Protein AF-A0A090DDL9-F1 (afdb_monomer_lite)

Radius of gyration: 13.89 Å; chains: 1; bounding box: 37×19×40 Å

Structure (mmCIF, N/CA/C/O backbone):
data_AF-A0A090DDL9-F1
#
_entry.id   AF-A0A090DDL9-F1
#
loop_
_atom_site.group_PDB
_atom_site.id
_atom_site.type_symbol
_atom_site.label_atom_id
_atom_site.label_alt_id
_atom_site.label_comp_id
_atom_site.label_asym_id
_atom_site.label_entity_id
_atom_site.label_seq_id
_atom_site.pdbx_PDB_ins_code
_atom_site.Cartn_x
_atom_site.Cartn_y
_atom_site.Cartn_z
_atom_site.occupancy
_atom_site.B_iso_or_equiv
_atom_site.auth_seq_id
_atom_site.auth_comp_id
_atom_site.auth_asym_id
_atom_site.auth_atom_id
_atom_site.pdbx_PDB_model_num
ATOM 1 N N . MET A 1 1 ? 3.189 -8.852 1.609 1.00 76.62 1 MET A N 1
ATOM 2 C CA . MET A 1 1 ? 3.430 -8.095 0.358 1.00 76.62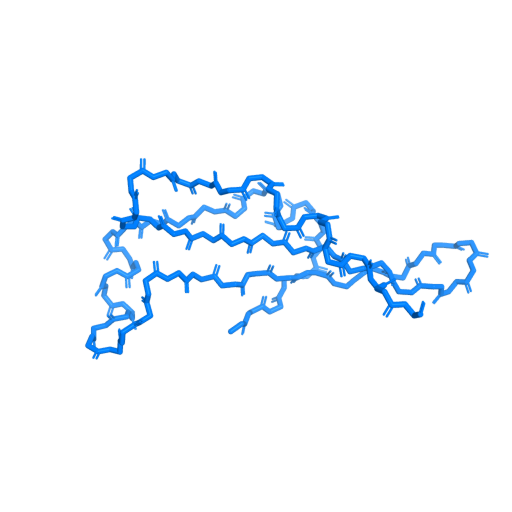 1 MET A CA 1
ATOM 3 C C . MET A 1 1 ? 2.456 -8.566 -0.711 1.00 76.62 1 MET A C 1
ATOM 5 O O . MET A 1 1 ? 2.152 -9.752 -0.720 1.00 76.62 1 MET A O 1
ATOM 9 N N . ILE A 1 2 ? 1.940 -7.663 -1.548 1.00 85.50 2 ILE A N 1
ATOM 10 C CA . ILE A 1 2 ? 0.888 -7.949 -2.539 1.00 85.50 2 ILE A CA 1
ATOM 11 C C . ILE A 1 2 ? 1.281 -7.334 -3.887 1.00 85.50 2 ILE A C 1
ATOM 13 O O . ILE A 1 2 ? 1.574 -6.140 -3.953 1.00 85.50 2 ILE A O 1
ATOM 17 N N . GLU A 1 3 ? 1.268 -8.143 -4.948 1.00 88.81 3 GLU A N 1
ATOM 18 C CA . GLU A 1 3 ? 1.488 -7.669 -6.318 1.00 88.81 3 GLU A CA 1
ATOM 19 C C . GLU A 1 3 ? 0.204 -7.078 -6.903 1.00 88.81 3 GLU A C 1
ATOM 21 O O . GLU A 1 3 ? -0.871 -7.669 -6.802 1.00 88.81 3 GLU A O 1
ATOM 26 N N . ILE A 1 4 ? 0.332 -5.919 -7.536 1.00 89.25 4 ILE A N 1
ATOM 27 C CA . ILE A 1 4 ? -0.724 -5.200 -8.234 1.00 89.25 4 ILE A CA 1
ATOM 28 C C . ILE A 1 4 ? -0.388 -5.182 -9.723 1.00 89.25 4 ILE A C 1
ATOM 30 O O . ILE A 1 4 ? 0.765 -4.986 -10.103 1.00 89.25 4 ILE A O 1
ATOM 34 N N . ALA A 1 5 ? -1.415 -5.383 -10.549 1.00 87.19 5 ALA A N 1
ATOM 35 C CA . ALA A 1 5 ? -1.275 -5.610 -11.984 1.00 87.19 5 ALA A CA 1
ATOM 36 C C . ALA A 1 5 ? -0.556 -4.476 -12.733 1.00 87.19 5 ALA A C 1
ATOM 38 O O . ALA A 1 5 ? 0.196 -4.744 -13.665 1.00 87.19 5 ALA A O 1
ATOM 39 N N . ASP A 1 6 ? -0.798 -3.222 -12.347 1.00 86.44 6 ASP A N 1
ATOM 40 C CA . ASP A 1 6 ? -0.265 -2.060 -13.050 1.00 86.44 6 ASP A CA 1
ATOM 41 C C . ASP A 1 6 ? -0.119 -0.828 -12.139 1.00 86.44 6 ASP A C 1
ATOM 43 O O . ASP A 1 6 ? -0.694 -0.736 -11.046 1.00 86.44 6 ASP A O 1
ATOM 47 N N . ARG A 1 7 ? 0.657 0.157 -12.612 1.00 85.06 7 ARG A N 1
ATOM 48 C CA . ARG A 1 7 ? 0.958 1.384 -11.857 1.00 85.0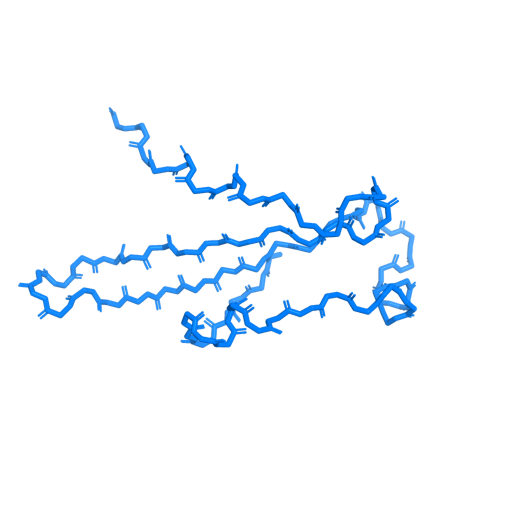6 7 ARG A CA 1
ATOM 49 C C . ARG A 1 7 ? -0.290 2.225 -11.575 1.00 85.06 7 ARG A C 1
ATOM 51 O O . ARG A 1 7 ? -0.347 2.898 -10.549 1.00 85.06 7 ARG A O 1
ATOM 58 N N . HIS A 1 8 ? -1.298 2.193 -12.446 1.00 87.06 8 HIS A N 1
ATOM 59 C CA . HIS A 1 8 ? -2.526 2.965 -12.268 1.00 87.06 8 HIS A CA 1
ATOM 60 C C . HIS A 1 8 ? -3.441 2.334 -11.207 1.00 87.06 8 HIS A C 1
ATOM 62 O O . HIS A 1 8 ? -4.049 3.043 -10.399 1.00 87.06 8 HIS A O 1
ATOM 68 N N . ALA A 1 9 ? -3.494 1.003 -11.137 1.00 88.06 9 ALA A N 1
ATOM 69 C CA . ALA A 1 9 ? -4.117 0.279 -10.037 1.00 88.06 9 ALA A CA 1
ATOM 70 C C . ALA A 1 9 ? -3.386 0.543 -8.709 1.00 88.06 9 ALA A C 1
ATOM 72 O O . ALA A 1 9 ? -4.039 0.847 -7.709 1.00 88.06 9 ALA A O 1
ATOM 73 N N . LEU A 1 10 ? -2.047 0.535 -8.708 1.00 87.44 10 LEU A N 1
ATOM 74 C CA . LEU A 1 10 ? -1.242 0.851 -7.523 1.00 87.44 10 LEU A CA 1
ATOM 75 C C . LEU A 1 10 ? -1.461 2.296 -7.038 1.00 87.44 10 LEU A C 1
ATOM 77 O O . LEU A 1 10 ? -1.572 2.527 -5.834 1.00 87.44 10 LEU A O 1
ATOM 81 N N . ALA A 1 11 ? -1.572 3.264 -7.951 1.00 86.00 11 ALA A N 1
ATOM 82 C CA . ALA A 1 11 ? -1.812 4.672 -7.625 1.00 86.00 11 ALA A CA 1
ATOM 83 C C . ALA A 1 11 ? -3.197 4.916 -7.001 1.00 86.00 11 ALA A C 1
ATOM 85 O O . ALA A 1 11 ? -3.348 5.762 -6.122 1.00 86.00 11 ALA A O 1
ATOM 86 N N . ARG A 1 12 ? -4.217 4.158 -7.421 1.00 88.19 12 ARG A N 1
ATOM 87 C CA . ARG A 1 12 ? -5.587 4.282 -6.893 1.00 88.19 12 ARG A CA 1
ATOM 88 C C . ARG A 1 12 ? -5.858 3.424 -5.660 1.00 88.19 12 ARG A C 1
ATOM 90 O O . ARG A 1 12 ? -6.911 3.588 -5.045 1.00 88.19 12 ARG A O 1
ATOM 97 N N . ALA A 1 13 ? -4.945 2.522 -5.301 1.00 85.62 13 ALA A N 1
ATOM 98 C CA . ALA A 1 13 ? -5.089 1.675 -4.127 1.00 85.62 13 ALA A CA 1
ATOM 99 C C . ALA A 1 13 ? -5.204 2.524 -2.851 1.00 85.62 13 ALA A C 1
ATOM 101 O O . ALA A 1 13 ? -4.408 3.441 -2.625 1.00 85.62 13 ALA A O 1
ATOM 102 N N . LYS A 1 14 ? -6.203 2.201 -2.024 1.00 82.75 14 LYS A N 1
ATOM 103 C CA . LYS A 1 14 ? -6.470 2.829 -0.727 1.00 82.75 14 LYS A CA 1
ATOM 104 C C . LYS A 1 14 ? -6.749 1.752 0.311 1.00 82.75 14 LYS A C 1
ATOM 106 O O . LYS A 1 14 ? -7.513 0.824 0.045 1.00 82.75 14 LYS A O 1
ATOM 111 N N . ALA A 1 15 ? -6.158 1.897 1.491 1.00 80.25 15 ALA A N 1
ATOM 112 C CA . ALA A 1 15 ? -6.464 1.045 2.628 1.00 80.25 15 ALA A CA 1
ATOM 113 C C . ALA A 1 15 ? -7.721 1.576 3.325 1.00 80.25 15 ALA A C 1
ATOM 115 O O . ALA A 1 15 ? -7.742 2.704 3.809 1.00 80.25 15 ALA A O 1
ATOM 116 N N . GLY A 1 16 ? -8.781 0.770 3.362 1.00 80.44 16 GLY A N 1
ATOM 117 C CA . GLY A 1 16 ? -9.921 1.041 4.230 1.00 80.44 16 GLY A CA 1
ATOM 118 C C . GLY A 1 16 ? -9.630 0.489 5.618 1.00 80.44 16 GLY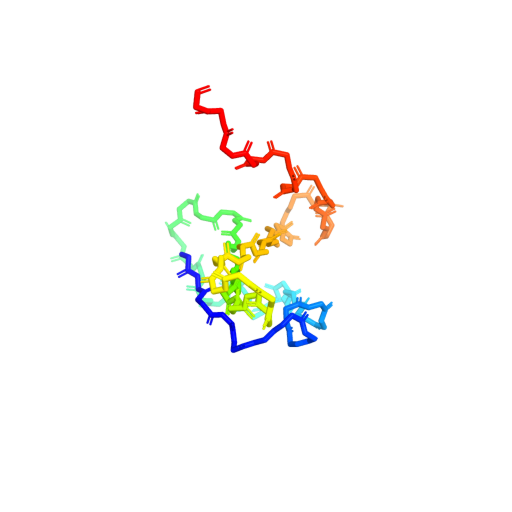 A C 1
ATOM 119 O O . GLY A 1 16 ? -9.604 -0.727 5.772 1.00 80.44 16 GLY A O 1
ATOM 120 N N . GLU A 1 17 ? -9.437 1.353 6.612 1.00 74.94 17 GLU A N 1
ATOM 121 C CA . GLU A 1 17 ? -9.049 0.977 7.982 1.00 74.94 17 GLU A CA 1
ATOM 122 C C . GLU A 1 17 ? -9.901 -0.171 8.552 1.00 74.94 17 GLU A C 1
ATOM 124 O O . GLU A 1 17 ? -9.369 -1.194 8.971 1.00 74.94 17 GLU A O 1
ATOM 129 N N . ALA A 1 18 ? -11.231 -0.079 8.443 1.00 79.31 18 ALA A N 1
ATOM 130 C CA . ALA A 1 18 ? -12.145 -1.121 8.918 1.00 79.31 18 ALA A CA 1
ATOM 131 C C . ALA A 1 18 ? -12.024 -2.457 8.158 1.00 79.31 18 ALA A C 1
ATOM 133 O O . ALA A 1 18 ? -12.298 -3.518 8.719 1.00 79.31 18 ALA A O 1
ATOM 134 N N . ALA A 1 19 ? -11.651 -2.425 6.876 1.00 81.31 19 ALA A N 1
ATOM 135 C CA . ALA A 1 19 ? -11.405 -3.636 6.097 1.00 81.31 19 ALA A CA 1
ATOM 136 C C . ALA A 1 19 ? -10.052 -4.251 6.471 1.00 81.31 19 ALA A C 1
ATOM 138 O O . ALA A 1 19 ? -9.962 -5.461 6.659 1.00 81.31 19 ALA A O 1
ATOM 139 N N . VAL A 1 20 ? -9.027 -3.415 6.648 1.00 76.69 20 VAL A N 1
ATOM 140 C CA . VAL A 1 20 ? -7.694 -3.852 7.069 1.00 76.69 20 VAL A CA 1
ATOM 141 C C . VAL A 1 20 ? -7.738 -4.449 8.476 1.00 76.69 20 VAL A C 1
ATOM 143 O O . VAL A 1 20 ? -7.231 -5.548 8.666 1.00 76.69 20 VAL A O 1
ATOM 146 N N . ALA A 1 21 ? -8.444 -3.827 9.423 1.00 77.75 21 ALA A N 1
ATOM 147 C CA . ALA A 1 21 ? -8.607 -4.333 10.790 1.00 77.75 21 ALA A CA 1
ATOM 148 C C . ALA A 1 21 ? -9.299 -5.708 10.858 1.00 77.75 21 ALA A C 1
ATOM 150 O O . ALA A 1 21 ? -9.041 -6.494 11.765 1.00 77.75 21 ALA A O 1
ATOM 151 N N . LYS A 1 22 ? -10.169 -6.028 9.888 1.00 79.81 22 LYS A N 1
ATOM 152 C CA . LYS A 1 22 ? -10.804 -7.354 9.778 1.00 79.81 22 LYS A CA 1
ATOM 153 C C . LYS A 1 22 ? -9.878 -8.423 9.200 1.00 79.81 22 LYS A C 1
ATOM 155 O O . LYS A 1 22 ? -10.087 -9.599 9.481 1.00 79.81 22 LYS A O 1
ATOM 160 N N . ILE A 1 23 ? -8.921 -8.028 8.358 1.00 76.75 23 ILE A N 1
ATOM 161 C CA . ILE A 1 23 ? -8.016 -8.933 7.629 1.00 76.75 23 ILE A CA 1
ATOM 162 C C . ILE A 1 23 ? -6.699 -9.140 8.383 1.00 76.75 23 ILE A C 1
ATOM 164 O O . ILE A 1 23 ? -6.115 -10.215 8.290 1.00 76.75 23 ILE A O 1
ATOM 168 N N . LEU A 1 24 ? -6.269 -8.150 9.169 1.00 72.62 24 LEU A N 1
ATOM 169 C CA . LEU A 1 24 ? -5.086 -8.203 10.029 1.00 72.62 24 LEU A CA 1
ATOM 170 C C . LEU A 1 24 ? -5.434 -8.354 11.530 1.00 72.62 24 LEU A C 1
ATOM 172 O O . LEU A 1 24 ? -4.900 -7.606 12.349 1.00 72.62 24 LEU A O 1
ATOM 176 N N . PRO A 1 25 ? -6.323 -9.277 11.960 1.00 57.62 25 PRO A N 1
ATOM 177 C CA . PRO A 1 25 ? -6.571 -9.470 13.377 1.00 57.62 25 PRO A CA 1
ATOM 178 C C . PRO A 1 25 ? -5.414 -10.268 13.997 1.00 57.62 25 PRO A C 1
ATOM 180 O O . PRO A 1 25 ? -5.346 -11.489 13.878 1.00 57.62 25 PRO A O 1
ATOM 183 N N . GLY A 1 26 ? -4.514 -9.577 14.694 1.00 60.09 26 GLY A N 1
ATOM 184 C CA . GLY A 1 26 ? -3.601 -10.189 15.668 1.00 60.09 26 GLY A CA 1
ATOM 185 C C . GLY A 1 26 ? -2.185 -10.521 15.192 1.00 60.09 26 GLY A C 1
ATOM 186 O O . GLY A 1 26 ? -1.347 -10.846 16.033 1.00 60.09 26 GLY A O 1
ATOM 187 N N . ASP A 1 27 ? -1.876 -10.390 13.904 1.00 56.00 27 ASP A N 1
ATOM 188 C CA . ASP A 1 27 ? -0.482 -10.317 13.462 1.00 56.00 27 ASP A CA 1
ATOM 189 C C . ASP A 1 27 ? -0.020 -8.869 13.672 1.00 56.00 27 ASP A C 1
ATOM 191 O O . ASP A 1 27 ? -0.793 -7.952 13.407 1.00 56.00 27 ASP A O 1
ATOM 195 N N . ARG A 1 28 ? 1.197 -8.626 14.170 1.00 60.75 28 ARG A N 1
ATOM 196 C CA . ARG A 1 28 ? 1.755 -7.272 14.420 1.00 60.75 28 ARG A CA 1
ATOM 197 C C . ARG A 1 28 ? 2.048 -6.503 13.115 1.00 60.75 28 ARG A C 1
ATOM 199 O O . ARG A 1 28 ? 3.079 -5.853 12.977 1.00 60.75 28 ARG A O 1
ATOM 206 N N . ALA A 1 29 ? 1.216 -6.707 12.104 1.00 65.12 29 ALA A N 1
ATOM 207 C CA . ALA A 1 29 ? 1.308 -6.115 10.796 1.00 65.12 29 ALA A CA 1
ATOM 208 C C . ALA A 1 29 ? 0.489 -4.825 10.800 1.00 65.12 29 ALA A C 1
ATOM 210 O O . ALA A 1 29 ? -0.724 -4.837 10.605 1.00 65.12 29 ALA A O 1
ATOM 211 N N . ASP A 1 30 ? 1.176 -3.708 10.998 1.00 72.50 30 ASP A N 1
ATOM 212 C CA . ASP A 1 30 ? 0.565 -2.376 11.015 1.00 72.50 30 ASP A CA 1
ATOM 213 C C . ASP A 1 30 ? 0.517 -1.726 9.616 1.00 72.50 30 ASP A C 1
ATOM 215 O O . ASP A 1 30 ? -0.076 -0.662 9.425 1.00 72.50 30 ASP A O 1
ATOM 219 N N . ALA A 1 31 ? 1.095 -2.387 8.602 1.00 77.94 31 ALA A N 1
ATOM 220 C CA . ALA A 1 31 ? 1.181 -1.870 7.241 1.00 77.94 31 ALA A CA 1
ATOM 221 C C . ALA A 1 31 ? 1.024 -2.941 6.149 1.00 77.94 31 ALA A C 1
ATOM 223 O O . ALA A 1 31 ? 1.417 -4.100 6.289 1.00 77.94 31 ALA A O 1
ATOM 224 N N . ILE A 1 32 ? 0.496 -2.516 5.001 1.00 84.44 32 ILE A N 1
ATOM 225 C CA . ILE A 1 32 ? 0.351 -3.320 3.788 1.00 84.44 32 ILE A CA 1
ATOM 226 C C . ILE A 1 32 ? 1.352 -2.831 2.744 1.00 84.44 32 ILE A C 1
ATOM 228 O O . ILE A 1 32 ? 1.309 -1.679 2.316 1.00 84.44 32 ILE A O 1
ATOM 232 N N . TYR A 1 33 ? 2.217 -3.736 2.288 1.00 85.62 33 TYR A N 1
ATOM 233 C CA . TYR A 1 33 ? 3.175 -3.470 1.217 1.00 85.62 33 TYR A CA 1
ATOM 234 C C . TYR A 1 33 ? 2.609 -3.896 -0.143 1.00 85.62 33 TYR A C 1
ATOM 236 O O . TYR A 1 33 ? 2.440 -5.097 -0.391 1.00 85.62 33 TYR A O 1
ATOM 244 N N . LEU A 1 34 ? 2.324 -2.924 -1.011 1.00 89.25 34 LEU A N 1
ATOM 245 C CA . LEU A 1 34 ? 1.854 -3.119 -2.382 1.00 89.25 34 LEU A CA 1
ATOM 246 C C . LEU A 1 34 ? 2.990 -2.842 -3.364 1.00 89.25 34 LEU A C 1
ATOM 248 O O . LEU A 1 34 ? 3.701 -1.852 -3.213 1.00 89.25 34 LEU A O 1
ATOM 252 N N . TYR A 1 35 ? 3.131 -3.665 -4.397 1.00 89.75 35 TYR A N 1
ATOM 253 C CA . TYR A 1 35 ? 4.113 -3.432 -5.452 1.00 89.75 35 TYR A CA 1
ATOM 254 C C . TYR A 1 35 ? 3.564 -3.765 -6.835 1.00 89.75 35 TYR A C 1
ATOM 256 O O . TYR A 1 35 ? 2.645 -4.561 -6.970 1.00 89.75 35 TYR A O 1
ATOM 264 N N . CYS A 1 36 ? 4.139 -3.163 -7.867 1.00 90.75 36 CYS A N 1
ATOM 265 C CA . CYS A 1 36 ? 3.853 -3.427 -9.269 1.00 90.75 36 CYS A CA 1
ATOM 266 C C . CYS A 1 36 ? 5.176 -3.606 -10.010 1.00 90.75 36 CYS A C 1
ATOM 268 O O . CYS A 1 36 ? 6.120 -2.840 -9.796 1.00 90.75 36 CYS A O 1
ATOM 270 N N . ARG A 1 37 ? 5.216 -4.585 -10.916 1.00 88.75 37 ARG A N 1
ATOM 271 C CA . ARG A 1 37 ? 6.314 -4.781 -11.863 1.00 88.75 37 ARG A CA 1
ATOM 272 C C . ARG A 1 37 ? 5.848 -4.360 -13.244 1.00 88.75 37 ARG A C 1
ATOM 274 O O . ARG A 1 37 ? 4.832 -4.848 -13.722 1.00 88.75 37 ARG A O 1
ATOM 281 N N . SER A 1 38 ? 6.583 -3.458 -13.874 1.00 80.75 38 SER A N 1
ATOM 282 C CA . SER A 1 38 ? 6.348 -3.070 -15.262 1.00 80.75 38 SER A CA 1
ATOM 283 C C . SER A 1 38 ? 7.614 -3.345 -16.047 1.00 80.75 38 SER A C 1
ATOM 285 O O . SER A 1 38 ? 8.697 -2.985 -15.602 1.00 80.75 38 SER A O 1
ATOM 287 N N . LEU A 1 39 ? 7.491 -3.973 -17.210 1.00 78.06 39 LEU A N 1
ATOM 288 C CA . LEU A 1 39 ? 8.609 -4.036 -18.144 1.00 78.06 39 LEU A CA 1
ATOM 289 C C . LEU A 1 39 ? 8.730 -2.669 -18.819 1.00 78.06 39 LEU A C 1
ATOM 291 O O . LEU A 1 39 ? 7.741 -2.136 -19.321 1.00 78.06 39 LEU A O 1
ATOM 295 N N . GLY A 1 40 ? 9.924 -2.094 -18.776 1.00 68.81 40 GLY A N 1
ATOM 296 C CA . GLY A 1 40 ? 10.271 -0.882 -19.492 1.00 68.81 40 GLY A CA 1
ATOM 297 C C . GLY A 1 40 ? 10.299 -1.175 -20.986 1.00 68.81 40 GLY A C 1
ATOM 298 O O . GLY A 1 40 ? 11.007 -2.075 -21.440 1.00 68.81 40 GLY A O 1
ATOM 299 N N . GLU A 1 41 ? 9.532 -0.404 -21.752 1.00 67.00 41 GLU A N 1
ATOM 300 C CA . GLU A 1 41 ? 9.299 -0.639 -23.184 1.00 67.00 41 GLU A CA 1
ATOM 301 C C . GLU A 1 41 ? 10.580 -0.570 -24.034 1.00 67.00 41 GLU A C 1
ATOM 303 O O . GLU A 1 41 ? 10.609 -1.095 -25.143 1.00 67.00 41 GLU A O 1
ATOM 308 N N . HIS A 1 42 ? 11.638 0.077 -23.533 1.00 65.44 42 HIS A N 1
ATOM 309 C CA . HIS A 1 42 ? 12.838 0.394 -24.317 1.00 65.44 42 HIS A CA 1
ATOM 310 C C . HIS A 1 42 ? 14.028 -0.554 -24.102 1.00 65.44 42 HIS A C 1
ATOM 312 O O . HIS A 1 42 ? 14.845 -0.693 -25.006 1.00 65.44 42 HIS A O 1
ATOM 318 N N . ASP A 1 43 ? 14.146 -1.192 -22.936 1.00 75.12 43 ASP A N 1
ATOM 319 C CA . ASP A 1 43 ? 15.321 -2.008 -22.565 1.00 75.12 43 ASP A CA 1
ATOM 320 C C . ASP A 1 43 ? 14.934 -3.388 -22.001 1.00 75.12 43 ASP A C 1
ATOM 322 O O . ASP A 1 43 ? 15.778 -4.252 -21.794 1.00 75.12 43 ASP A O 1
ATOM 326 N N . GLY A 1 44 ? 13.643 -3.635 -21.743 1.00 70.50 44 GLY A N 1
ATOM 327 C CA . GLY A 1 44 ? 13.214 -4.833 -21.017 1.00 70.50 44 GLY A CA 1
ATOM 328 C C . GLY A 1 44 ? 13.580 -4.807 -19.527 1.00 70.50 44 GLY A C 1
ATOM 329 O O . GLY A 1 44 ? 13.300 -5.777 -18.820 1.00 70.50 44 GLY A O 1
ATOM 330 N N . ALA A 1 45 ? 14.153 -3.701 -19.034 1.00 74.81 45 ALA A N 1
ATOM 331 C CA . ALA A 1 45 ? 14.358 -3.443 -17.615 1.00 74.81 45 ALA A CA 1
ATOM 332 C C . ALA A 1 45 ? 13.043 -3.574 -16.834 1.00 74.81 45 ALA A C 1
ATOM 334 O O . ALA A 1 45 ? 11.987 -3.137 -17.286 1.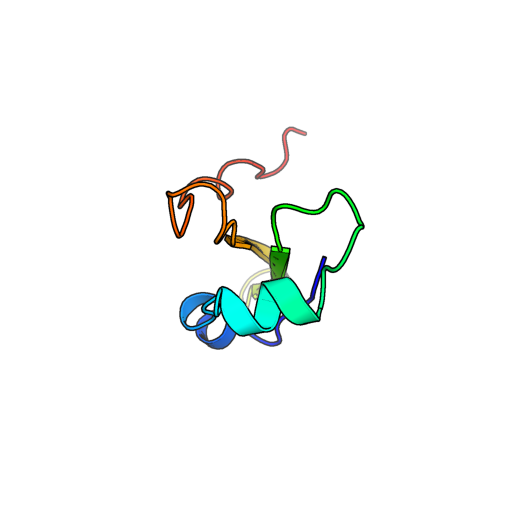00 74.81 45 ALA A O 1
ATOM 335 N N . VAL A 1 46 ? 13.100 -4.164 -15.641 1.00 76.50 46 VAL A N 1
ATOM 336 C CA . VAL A 1 46 ? 11.936 -4.253 -14.754 1.00 76.50 46 VAL A CA 1
ATOM 337 C C . VAL A 1 46 ? 11.894 -3.008 -13.879 1.00 76.50 46 VAL A C 1
ATOM 339 O O . VAL A 1 46 ? 12.710 -2.845 -12.975 1.00 76.50 46 VAL A O 1
ATOM 342 N N . ASP A 1 47 ? 10.902 -2.158 -14.107 1.00 79.81 47 ASP A N 1
ATOM 343 C CA . ASP A 1 47 ? 10.534 -1.102 -13.179 1.00 79.81 47 ASP A CA 1
ATOM 344 C C . ASP A 1 47 ? 9.757 -1.695 -12.005 1.00 79.81 47 ASP A C 1
ATOM 346 O O . ASP A 1 47 ? 8.685 -2.289 -12.176 1.00 79.81 47 ASP A O 1
ATOM 350 N N . PHE A 1 48 ? 10.272 -1.478 -10.798 1.00 82.88 48 PHE A N 1
ATOM 351 C CA . PHE A 1 48 ? 9.594 -1.840 -9.563 1.00 82.88 48 PHE A CA 1
ATOM 352 C C . PHE A 1 48 ? 9.032 -0.580 -8.909 1.00 82.88 48 PHE A C 1
ATOM 354 O O . PHE A 1 48 ? 9.775 0.315 -8.520 1.00 82.88 48 PHE A O 1
ATOM 361 N N . THR A 1 49 ? 7.708 -0.487 -8.797 1.00 87.06 49 THR A N 1
ATOM 362 C CA . THR A 1 49 ? 7.047 0.602 -8.063 1.00 87.06 49 THR A CA 1
ATOM 363 C C . THR A 1 49 ? 6.342 0.013 -6.856 1.00 87.06 49 THR A C 1
ATOM 365 O O . THR A 1 49 ? 5.557 -0.920 -7.009 1.00 87.06 49 THR A O 1
ATOM 368 N N . ALA A 1 50 ? 6.586 0.559 -5.668 1.00 88.06 50 ALA A N 1
ATOM 369 C CA . ALA A 1 50 ? 5.968 0.087 -4.436 1.00 88.06 50 ALA A CA 1
ATOM 370 C C . ALA A 1 50 ? 5.359 1.229 -3.621 1.00 88.06 50 ALA A C 1
ATOM 372 O O . ALA A 1 50 ? 5.789 2.377 -3.712 1.00 88.06 50 ALA A O 1
ATOM 373 N N . ARG A 1 51 ? 4.339 0.895 -2.826 1.00 86.25 51 ARG A N 1
ATOM 374 C CA . ARG A 1 51 ? 3.696 1.782 -1.853 1.00 86.25 51 ARG A CA 1
ATOM 375 C C . ARG A 1 51 ? 3.421 1.011 -0.570 1.00 86.25 51 ARG A C 1
ATOM 377 O O . ARG A 1 51 ? 2.999 -0.146 -0.614 1.00 86.25 51 ARG A O 1
ATOM 384 N N . MET A 1 52 ? 3.612 1.676 0.561 1.00 85.38 52 MET A N 1
ATOM 385 C CA . MET A 1 52 ? 3.218 1.160 1.865 1.00 85.38 52 MET A CA 1
ATOM 386 C C . MET A 1 52 ? 1.969 1.895 2.342 1.00 85.38 52 MET A C 1
ATOM 388 O O . MET A 1 52 ? 1.925 3.123 2.331 1.00 85.38 52 MET A O 1
ATOM 392 N N . LEU A 1 53 ? 0.950 1.138 2.740 1.00 82.31 53 LEU A N 1
ATOM 393 C CA . LEU A 1 53 ? -0.277 1.668 3.322 1.00 82.31 53 LEU A CA 1
ATOM 394 C C . LEU A 1 53 ? -0.307 1.296 4.803 1.00 82.31 53 L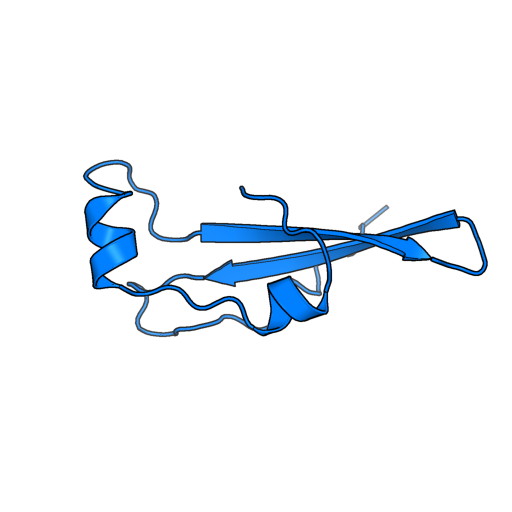EU A C 1
ATOM 396 O O . LEU A 1 53 ? -0.473 0.120 5.124 1.00 82.31 53 LEU A O 1
ATOM 400 N N . ALA A 1 54 ? -0.155 2.283 5.682 1.00 79.81 54 ALA A N 1
ATOM 401 C CA . ALA A 1 54 ? -0.160 2.116 7.134 1.00 79.81 54 ALA A CA 1
ATOM 402 C C . ALA A 1 54 ? -1.366 2.864 7.734 1.00 79.81 54 ALA A C 1
ATOM 404 O O . ALA A 1 54 ? -1.222 3.962 8.267 1.00 79.81 54 ALA A O 1
ATOM 405 N N . PRO A 1 55 ? -2.592 2.322 7.595 1.00 70.69 55 PRO A N 1
ATOM 406 C CA . PRO A 1 55 ? -3.810 3.041 7.969 1.00 70.69 55 PRO A CA 1
ATOM 407 C C . PRO A 1 55 ? -3.895 3.358 9.471 1.00 70.69 55 PRO A C 1
ATOM 409 O O . PRO A 1 55 ? -4.629 4.263 9.844 1.00 70.69 55 PRO A O 1
ATOM 412 N N . PHE A 1 56 ? -3.143 2.647 10.316 1.00 70.69 56 PHE A N 1
ATOM 413 C CA . PHE A 1 56 ? -3.164 2.813 11.772 1.00 70.69 56 PHE A CA 1
ATOM 414 C C . PHE A 1 56 ? -2.113 3.801 12.308 1.00 70.69 56 PHE A C 1
ATOM 416 O O . PHE A 1 56 ? -2.215 4.214 13.460 1.00 70.69 56 PHE A O 1
ATOM 423 N N . ASP A 1 57 ? -1.149 4.236 11.485 1.00 64.19 57 ASP A N 1
ATOM 424 C CA . ASP A 1 57 ? -0.035 5.111 11.901 1.00 64.19 57 ASP A CA 1
ATOM 425 C C . ASP A 1 57 ? -0.394 6.614 11.885 1.00 64.19 57 ASP A C 1
ATOM 427 O O . ASP A 1 57 ? 0.449 7.482 12.095 1.00 64.19 57 ASP A O 1
ATOM 431 N N . GLY A 1 58 ? -1.655 6.966 11.604 1.00 57.25 58 GLY A N 1
ATOM 432 C CA . GLY A 1 58 ? -2.113 8.362 11.513 1.00 57.25 58 GLY A CA 1
ATOM 433 C C . GLY A 1 58 ? -1.602 9.126 10.280 1.00 57.25 58 GLY A C 1
ATOM 434 O O . GLY A 1 58 ? -2.068 10.236 10.018 1.00 57.25 58 GLY A O 1
ATOM 435 N N . LEU A 1 59 ? -0.705 8.523 9.490 1.00 54.59 59 LEU A N 1
ATOM 436 C CA . LEU A 1 59 ? -0.241 9.002 8.192 1.00 54.59 59 LEU A CA 1
ATOM 437 C C . LEU A 1 59 ? -0.706 8.016 7.098 1.00 54.59 59 LEU A C 1
ATOM 439 O O . LEU A 1 59 ? -0.140 6.933 6.964 1.00 54.59 59 LEU A O 1
ATOM 443 N N . PRO A 1 60 ? -1.747 8.347 6.311 1.00 54.50 60 PRO A N 1
ATOM 444 C CA . PRO A 1 60 ? -2.393 7.390 5.406 1.00 54.50 60 PRO A CA 1
ATOM 445 C C . PRO A 1 60 ? -1.508 6.916 4.239 1.00 54.50 60 PRO A C 1
ATOM 447 O O . PRO A 1 60 ? -1.825 5.904 3.610 1.00 54.50 60 PRO A O 1
ATOM 450 N N . GLU A 1 61 ? -0.409 7.613 3.945 1.00 49.06 61 GLU A N 1
ATOM 451 C CA . GLU A 1 61 ? 0.601 7.192 2.976 1.00 49.06 61 GLU A CA 1
ATOM 452 C C . GLU A 1 61 ? 1.960 7.823 3.299 1.00 49.06 61 GLU A C 1
ATOM 454 O O . GLU A 1 61 ? 2.049 9.033 3.500 1.00 49.06 61 GLU A O 1
ATOM 459 N N . ASP A 1 62 ? 3.021 7.015 3.318 1.00 54.81 62 ASP A N 1
ATOM 460 C CA . ASP A 1 62 ? 4.386 7.524 3.190 1.00 54.81 62 ASP A CA 1
ATOM 461 C C . ASP A 1 62 ? 4.739 7.531 1.685 1.00 54.81 62 ASP A C 1
ATOM 463 O O . ASP A 1 62 ? 4.805 6.459 1.066 1.00 54.81 62 ASP A O 1
ATOM 467 N N . PRO A 1 63 ? 4.920 8.705 1.044 1.00 47.44 63 PRO A N 1
ATOM 468 C CA . PRO A 1 63 ? 5.289 8.795 -0.370 1.00 47.44 63 PRO A CA 1
ATOM 469 C C . PRO A 1 63 ? 6.720 8.310 -0.669 1.00 47.44 63 PRO A C 1
ATOM 471 O O . PRO A 1 63 ? 7.106 8.223 -1.835 1.00 47.44 63 PRO A O 1
ATOM 474 N N . ALA A 1 64 ? 7.532 8.015 0.347 1.00 49.78 64 ALA A N 1
ATOM 475 C CA . ALA A 1 64 ? 8.966 7.791 0.257 1.00 49.78 64 ALA A CA 1
ATOM 476 C C . ALA A 1 64 ? 9.375 6.339 0.561 1.00 49.78 64 ALA A C 1
ATOM 478 O O . ALA A 1 64 ? 10.304 6.083 1.319 1.00 49.78 64 ALA A O 1
ATOM 479 N N . ILE A 1 65 ? 8.803 5.370 -0.161 1.00 50.59 65 ILE A N 1
ATOM 480 C CA . ILE A 1 65 ? 9.552 4.139 -0.502 1.00 50.59 65 ILE A CA 1
ATOM 481 C C . ILE A 1 65 ? 9.826 4.084 -2.015 1.00 50.59 65 ILE A C 1
ATOM 483 O O . ILE A 1 65 ? 9.809 3.036 -2.649 1.00 50.59 65 ILE A O 1
ATOM 487 N N . GLY A 1 66 ? 10.108 5.252 -2.603 1.00 44.28 66 GLY A N 1
ATOM 488 C CA . GLY A 1 66 ? 10.757 5.395 -3.913 1.00 44.28 66 GLY A CA 1
ATOM 489 C C . GLY A 1 66 ? 12.292 5.462 -3.839 1.00 44.28 66 GLY A C 1
ATOM 490 O O . GLY A 1 66 ? 12.937 5.653 -4.861 1.00 44.28 66 GLY A O 1
ATOM 491 N N . SER A 1 67 ? 12.887 5.332 -2.644 1.00 44.72 67 SER A N 1
ATOM 492 C CA . SER A 1 67 ? 14.341 5.447 -2.420 1.00 44.72 67 SER A CA 1
ATOM 493 C C . SER A 1 67 ? 15.063 4.105 -2.239 1.00 44.72 67 SER A C 1
ATOM 495 O O . SER A 1 67 ? 16.285 4.093 -2.127 1.00 44.72 67 SER A O 1
ATOM 497 N N . ALA A 1 68 ? 14.360 2.970 -2.237 1.00 45.03 68 ALA A N 1
ATOM 498 C CA . ALA A 1 68 ? 15.000 1.650 -2.244 1.00 45.03 68 ALA A CA 1
ATOM 499 C C . ALA A 1 68 ? 15.385 1.200 -3.671 1.00 45.03 68 ALA A C 1
ATOM 501 O O . ALA A 1 68 ? 15.409 0.007 -3.970 1.00 45.03 68 ALA A O 1
ATOM 502 N N . THR A 1 69 ? 15.664 2.152 -4.567 1.00 42.16 69 THR A N 1
ATOM 503 C CA . THR A 1 69 ? 16.354 1.880 -5.829 1.00 42.16 69 THR A CA 1
ATOM 504 C C . THR A 1 69 ? 17.748 1.382 -5.473 1.00 42.16 69 THR A C 1
ATOM 506 O O . THR A 1 69 ? 18.578 2.162 -5.022 1.00 42.16 69 THR A O 1
ATOM 509 N N . ALA A 1 70 ? 17.936 0.068 -5.600 1.00 42.81 70 ALA A N 1
ATOM 510 C CA . ALA A 1 70 ? 19.200 -0.656 -5.672 1.00 42.81 70 ALA A CA 1
ATOM 511 C C . ALA A 1 70 ? 20.457 0.166 -5.317 1.00 42.81 70 ALA A C 1
ATOM 513 O O . ALA A 1 70 ? 21.056 0.804 -6.180 1.00 42.81 70 ALA A O 1
ATOM 514 N N . ALA A 1 71 ? 20.906 0.082 -4.064 1.00 31.73 71 ALA A N 1
ATOM 515 C CA . ALA A 1 71 ? 22.334 0.203 -3.807 1.00 31.73 71 ALA A CA 1
ATOM 516 C C . ALA A 1 71 ? 22.974 -1.094 -4.327 1.00 31.73 71 ALA A C 1
ATOM 518 O O . ALA A 1 71 ? 22.796 -2.155 -3.727 1.00 31.73 71 ALA A O 1
ATOM 519 N N . THR A 1 72 ? 23.610 -1.017 -5.496 1.00 39.22 72 THR A N 1
ATOM 520 C CA . THR A 1 72 ? 24.656 -1.963 -5.914 1.00 39.22 72 THR A CA 1
ATOM 521 C C . THR A 1 72 ? 26.000 -1.391 -5.504 1.00 39.22 72 THR A C 1
ATOM 523 O O . THR A 1 72 ? 26.173 -0.163 -5.679 1.00 39.22 72 THR A O 1
#

Foldseek 3Di:
DEEDADPVRQVPDFDDPVVVCVVPPPDPDQKDKYWYWDQDPPPRDTDIDIWIARPPPVDRGDPPPVPVPDPD

Organism: Mesorhizobium plurifarium (NCBI:txid69974)

Sequence (72 aa):
MIEIADRHALARAKAGEAAVAKILPGDRADAIYLYCRSLGEHDGAVDFTARMLAPFDGLPEDPAIGSATAAT

pLDDT: mean 72.29, std 15.41, 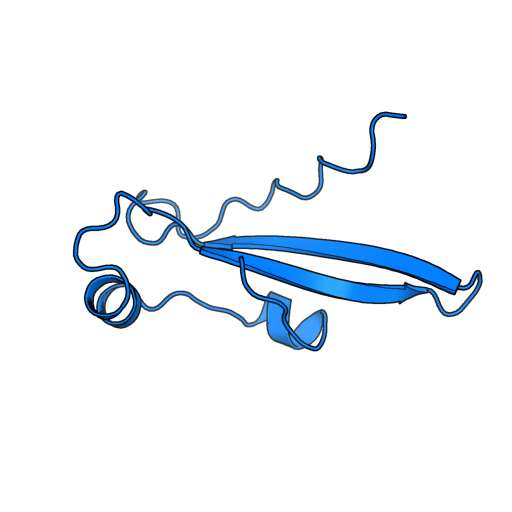range [31.73, 90.75]

Secondary structure (DSSP, 8-state):
-EE-SSHHHHHH----HHHHHHHSSSSS---EEEEEEEE-TTT--EEEEEEEE-TTSS-S-B---S--S---